Protein AF-A0A958Z114-F1 (afdb_monomer_lite)

Sequence (60 aa):
MEIKQKDNGKKGKFYIEIEGNQEAEMTYTYAGSDKIIIDHTEVSEKLKGQGIGYKLVEAA

Structure (mmCIF, N/CA/C/O backbone):
data_AF-A0A958Z114-F1
#
_entry.id   AF-A0A958Z114-F1
#
loop_
_atom_site.group_PDB
_atom_site.id
_atom_site.type_symbol
_atom_site.label_atom_id
_atom_site.label_alt_id
_atom_site.label_comp_id
_atom_site.label_asym_id
_atom_site.label_entity_id
_atom_site.label_seq_id
_atom_site.pdbx_PDB_ins_code
_atom_site.Cartn_x
_atom_site.Cartn_y
_atom_site.Cartn_z
_atom_site.occupancy
_atom_site.B_iso_or_equiv
_atom_site.auth_seq_id
_atom_site.auth_comp_id
_atom_site.auth_asym_id
_atom_site.auth_atom_id
_atom_site.pdbx_PDB_model_num
ATOM 1 N N . MET A 1 1 ? -13.523 7.797 5.512 1.00 81.50 1 MET A N 1
ATOM 2 C CA . MET A 1 1 ? -12.144 7.288 5.369 1.00 81.50 1 MET A CA 1
ATOM 3 C C . MET A 1 1 ? -11.625 7.798 4.048 1.00 81.50 1 MET A C 1
ATOM 5 O O . MET A 1 1 ? -12.295 7.597 3.044 1.00 81.50 1 MET A O 1
ATOM 9 N N . GLU A 1 2 ? -10.511 8.512 4.074 1.00 93.56 2 GLU A N 1
ATOM 10 C CA . GLU A 1 2 ? -9.848 9.044 2.884 1.00 93.56 2 GLU A CA 1
ATOM 11 C C . GLU A 1 2 ? -8.638 8.159 2.575 1.00 93.56 2 GLU A C 1
ATOM 13 O O . GLU A 1 2 ? -7.907 7.787 3.497 1.00 93.56 2 GLU A O 1
ATOM 18 N N . ILE A 1 3 ? -8.447 7.808 1.303 1.00 96.81 3 ILE A N 1
ATOM 19 C CA . ILE A 1 3 ? -7.224 7.149 0.840 1.00 96.81 3 ILE A CA 1
ATOM 20 C C . ILE A 1 3 ? -6.251 8.245 0.432 1.00 96.81 3 ILE A C 1
ATOM 22 O O . ILE A 1 3 ? -6.569 9.089 -0.402 1.00 96.81 3 ILE A O 1
ATOM 26 N N . LYS A 1 4 ? -5.065 8.223 1.030 1.00 97.81 4 LYS A N 1
ATOM 27 C CA . LYS A 1 4 ? -3.974 9.145 0.729 1.00 97.81 4 LYS A CA 1
ATOM 28 C C . LYS A 1 4 ? -2.906 8.417 -0.075 1.00 97.81 4 LYS A C 1
ATOM 30 O O . LYS A 1 4 ? -2.705 7.217 0.102 1.00 97.81 4 LYS A O 1
ATOM 35 N N . GLN A 1 5 ? -2.189 9.155 -0.913 1.00 97.94 5 GLN A N 1
ATOM 36 C CA . GLN A 1 5 ? -1.061 8.636 -1.680 1.00 97.94 5 GLN A CA 1
ATOM 37 C C . GLN A 1 5 ? 0.215 9.381 -1.300 1.00 97.94 5 GLN A C 1
ATOM 39 O O . GLN A 1 5 ? 0.233 10.608 -1.189 1.00 97.94 5 GLN A O 1
ATOM 44 N N . LYS A 1 6 ? 1.304 8.633 -1.131 1.00 97.88 6 LYS A N 1
ATOM 45 C CA . LYS A 1 6 ? 2.658 9.180 -1.056 1.00 97.88 6 LYS A CA 1
ATOM 46 C C . LYS A 1 6 ? 3.504 8.525 -2.134 1.00 97.88 6 LYS A C 1
ATOM 48 O O . LYS A 1 6 ? 3.749 7.327 -2.059 1.00 97.88 6 LYS A O 1
ATOM 53 N N . ASP A 1 7 ? 3.977 9.316 -3.087 1.00 97.50 7 ASP A N 1
ATOM 54 C CA . ASP A 1 7 ? 4.778 8.862 -4.225 1.00 97.50 7 ASP A CA 1
ATOM 55 C C . ASP A 1 7 ? 6.061 9.704 -4.342 1.00 97.50 7 ASP A C 1
ATOM 57 O O . ASP A 1 7 ? 6.063 10.899 -4.042 1.00 97.50 7 ASP A O 1
ATOM 61 N N . ASN A 1 8 ? 7.166 9.074 -4.742 1.00 96.81 8 ASN A N 1
ATOM 62 C CA . ASN A 1 8 ? 8.446 9.726 -5.022 1.00 96.81 8 ASN A CA 1
ATOM 63 C C . ASN A 1 8 ? 8.958 9.525 -6.465 1.00 96.81 8 ASN A C 1
ATOM 65 O O . ASN A 1 8 ? 10.125 9.808 -6.739 1.00 96.81 8 ASN A O 1
ATOM 69 N N . GLY A 1 9 ? 8.129 8.997 -7.368 1.00 95.19 9 GLY A N 1
ATOM 70 C CA . GLY A 1 9 ? 8.444 8.728 -8.775 1.00 95.19 9 GLY A CA 1
ATOM 71 C C . GLY A 1 9 ? 9.201 7.421 -9.033 1.00 95.19 9 GLY A C 1
ATOM 72 O O . GLY A 1 9 ? 9.467 7.086 -10.182 1.00 95.19 9 GLY A O 1
ATOM 73 N N . LYS A 1 10 ? 9.572 6.671 -7.987 1.00 96.25 10 LYS A N 1
ATOM 74 C CA . LYS A 1 10 ? 10.162 5.319 -8.094 1.00 96.25 10 LYS A CA 1
ATOM 75 C C . LYS A 1 10 ? 9.346 4.277 -7.344 1.00 96.25 10 LYS A C 1
ATOM 77 O O . LYS A 1 10 ? 9.254 3.129 -7.771 1.00 96.25 10 LYS A O 1
ATOM 82 N N . LYS A 1 11 ? 8.771 4.681 -6.218 1.00 97.69 11 LYS A N 1
ATOM 83 C CA . LYS A 1 11 ? 7.896 3.875 -5.383 1.00 97.69 11 LYS A CA 1
ATOM 84 C C . LYS A 1 11 ? 6.917 4.769 -4.648 1.00 97.69 11 LYS A C 1
ATOM 86 O O . LYS A 1 11 ? 7.206 5.940 -4.392 1.00 97.69 11 LYS A O 1
ATOM 91 N N . GLY A 1 12 ? 5.815 4.184 -4.229 1.00 98.00 12 GLY A N 1
ATOM 92 C CA . GLY A 1 12 ? 4.838 4.889 -3.436 1.00 98.00 12 GLY A CA 1
ATOM 93 C C . GLY A 1 12 ? 4.059 3.965 -2.533 1.00 98.00 12 GLY A C 1
ATOM 94 O O . GLY A 1 12 ? 4.346 2.772 -2.407 1.00 98.00 12 GLY A O 1
ATOM 95 N N . LYS A 1 13 ? 3.086 4.564 -1.864 1.00 98.38 13 LYS A N 1
ATOM 96 C CA . LYS A 1 13 ? 2.071 3.834 -1.133 1.00 98.38 13 LYS A CA 1
ATOM 97 C C . LYS A 1 13 ? 0.745 4.562 -1.133 1.00 98.38 13 LYS A C 1
ATOM 99 O O . LYS A 1 13 ? 0.708 5.792 -1.041 1.00 98.38 13 LYS A O 1
ATOM 104 N N . PHE A 1 14 ? -0.316 3.775 -1.157 1.00 98.31 14 PHE A N 1
ATOM 105 C CA . PHE A 1 14 ? -1.655 4.199 -0.781 1.00 98.31 14 PHE A CA 1
ATOM 106 C C . PHE A 1 14 ? -1.883 3.817 0.673 1.00 98.31 14 PHE A C 1
ATOM 108 O O . PHE A 1 14 ? -1.478 2.737 1.093 1.00 98.31 14 PHE A O 1
ATOM 115 N N . TYR A 1 15 ? -2.478 4.699 1.466 1.00 98.19 15 TYR A N 1
ATOM 116 C CA . TYR A 1 15 ? -2.672 4.447 2.889 1.00 98.19 15 TYR A CA 1
ATOM 117 C C . TYR A 1 15 ? -3.905 5.156 3.440 1.00 98.19 15 TYR A C 1
ATOM 119 O O . TYR A 1 15 ? -4.373 6.155 2.893 1.00 98.19 15 TYR A O 1
ATOM 127 N N . ILE A 1 16 ? -4.422 4.627 4.546 1.00 97.69 16 ILE A N 1
ATOM 128 C CA . ILE A 1 16 ? -5.514 5.223 5.314 1.00 97.69 16 ILE A CA 1
ATOM 129 C C . ILE A 1 16 ? -4.991 5.541 6.707 1.00 97.69 16 ILE A C 1
ATOM 131 O O . ILE A 1 16 ? -4.407 4.691 7.380 1.00 97.69 16 ILE A O 1
ATOM 135 N N . GLU A 1 17 ? -5.236 6.772 7.138 1.00 96.94 17 GLU A N 1
ATOM 136 C CA . GLU A 1 17 ? -4.883 7.255 8.466 1.00 96.94 17 GLU A CA 1
ATOM 137 C C . GLU A 1 17 ? -6.157 7.579 9.248 1.00 96.94 17 GLU A C 1
ATOM 139 O O . GLU A 1 17 ? -7.046 8.272 8.744 1.00 96.94 17 GLU A O 1
ATOM 144 N N . ILE A 1 18 ? -6.253 7.063 10.471 1.00 95.19 18 ILE A N 1
ATOM 145 C CA . ILE A 1 18 ? -7.362 7.291 11.397 1.00 95.19 18 ILE A CA 1
ATOM 146 C C . ILE A 1 18 ? -6.748 7.691 12.736 1.00 95.19 18 ILE A C 1
ATOM 148 O O . ILE A 1 18 ? -5.918 6.967 13.279 1.00 95.19 18 ILE A O 1
ATOM 152 N N . GLU A 1 19 ? -7.131 8.862 13.251 1.00 93.25 19 GLU A N 1
ATOM 153 C CA . GLU A 1 19 ? -6.634 9.385 14.537 1.00 93.25 19 GLU A CA 1
ATOM 154 C C . GLU A 1 19 ? -5.094 9.448 14.621 1.00 93.25 19 GLU A C 1
ATOM 156 O O . GLU A 1 19 ? -4.499 9.185 15.662 1.00 93.25 19 GLU A O 1
ATOM 161 N N . GLY A 1 20 ? -4.431 9.772 13.504 1.00 93.50 20 GLY A N 1
ATOM 162 C CA . GLY A 1 20 ? -2.968 9.840 13.415 1.00 93.50 20 GLY A CA 1
ATOM 163 C C . GLY A 1 20 ? -2.266 8.484 13.292 1.00 93.50 20 GLY A C 1
ATOM 164 O O . GLY A 1 20 ? -1.047 8.446 13.141 1.00 93.50 20 GLY A O 1
ATOM 165 N N . ASN A 1 21 ? -3.010 7.374 13.313 1.00 95.50 21 ASN A N 1
ATOM 166 C CA . ASN A 1 21 ? -2.474 6.032 13.110 1.00 95.50 21 ASN A CA 1
ATOM 167 C C . ASN A 1 21 ? -2.732 5.567 11.682 1.00 95.50 21 ASN A C 1
ATOM 169 O O . ASN A 1 21 ? -3.842 5.689 11.160 1.00 95.50 21 ASN A O 1
ATOM 173 N N . GLN A 1 22 ? -1.714 4.994 11.051 1.00 96.69 22 GLN A N 1
ATOM 174 C CA . GLN A 1 22 ? -1.884 4.356 9.756 1.00 96.69 22 GLN A CA 1
ATOM 175 C C . GLN A 1 22 ? -2.534 2.982 9.953 1.00 96.69 22 GLN A C 1
ATOM 177 O O . GLN A 1 22 ? -1.888 2.043 10.405 1.00 96.69 22 GLN A O 1
ATOM 182 N N . GLU A 1 23 ? -3.817 2.877 9.622 1.00 97.75 23 GLU A N 1
ATOM 183 C CA . GLU A 1 23 ? -4.616 1.664 9.842 1.00 97.75 23 GLU A CA 1
ATOM 184 C C . GLU A 1 23 ? -4.662 0.755 8.604 1.00 97.75 23 GLU A C 1
ATOM 186 O O . GLU A 1 23 ? -5.113 -0.384 8.690 1.00 97.75 23 GLU A O 1
ATOM 191 N N . ALA A 1 24 ? -4.215 1.230 7.441 1.00 98.06 24 ALA A N 1
ATOM 192 C CA . ALA A 1 24 ? -4.029 0.393 6.260 1.00 98.06 24 ALA A CA 1
ATOM 1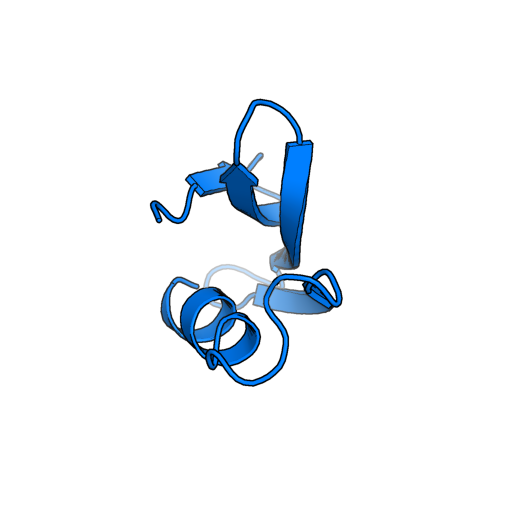93 C C . ALA A 1 24 ? -2.988 1.001 5.317 1.00 98.06 24 ALA A C 1
ATOM 195 O O . ALA A 1 24 ? -2.904 2.227 5.203 1.00 98.06 24 ALA A O 1
ATOM 196 N N . GLU A 1 25 ? -2.237 0.160 4.611 1.00 98.31 25 GLU A N 1
ATOM 197 C CA . GLU A 1 25 ? -1.360 0.585 3.524 1.00 98.31 25 GLU A CA 1
ATOM 198 C C . GLU A 1 25 ? -1.222 -0.461 2.416 1.00 98.31 25 GLU A C 1
ATOM 200 O O . GLU A 1 25 ? -1.400 -1.659 2.621 1.00 98.31 25 GLU A O 1
ATOM 205 N N . MET A 1 26 ? -0.875 0.019 1.229 1.00 98.50 26 MET A N 1
ATOM 206 C CA . MET A 1 26 ? -0.455 -0.772 0.086 1.00 98.50 26 MET A CA 1
ATOM 207 C C . MET A 1 26 ? 0.751 -0.085 -0.548 1.00 98.50 26 MET A C 1
ATOM 209 O O . MET A 1 26 ? 0.639 1.067 -0.974 1.00 98.50 26 MET A O 1
ATOM 213 N N . THR A 1 27 ? 1.898 -0.760 -0.602 1.00 98.56 27 THR A N 1
ATOM 214 C CA . THR A 1 27 ? 3.117 -0.224 -1.226 1.00 98.56 27 THR A CA 1
ATOM 215 C C . THR A 1 27 ? 3.261 -0.721 -2.654 1.00 98.56 27 THR A C 1
ATOM 217 O O . THR A 1 27 ? 2.767 -1.792 -3.011 1.00 98.56 27 THR A O 1
ATOM 220 N N . TYR A 1 28 ? 3.924 0.083 -3.481 1.00 98.50 28 TYR A N 1
ATOM 221 C CA . TYR A 1 28 ? 4.218 -0.277 -4.858 1.00 98.50 28 TYR A CA 1
ATOM 222 C C . TYR A 1 28 ? 5.534 0.328 -5.344 1.00 98.50 28 TYR A C 1
ATOM 224 O O . TYR A 1 28 ? 6.020 1.336 -4.823 1.00 98.50 28 TYR A O 1
ATOM 232 N N . THR A 1 29 ? 6.080 -0.251 -6.410 1.00 98.31 29 THR A N 1
ATOM 233 C CA . THR A 1 29 ? 7.240 0.268 -7.151 1.00 98.31 29 THR A CA 1
ATOM 234 C C . THR A 1 29 ? 6.903 0.423 -8.631 1.00 98.31 29 THR A C 1
ATOM 236 O O . THR A 1 29 ? 6.139 -0.375 -9.167 1.00 98.31 29 THR A O 1
ATOM 239 N N . TYR A 1 30 ? 7.445 1.438 -9.306 1.00 97.69 30 TYR A N 1
ATOM 240 C CA . TYR A 1 30 ? 7.281 1.578 -10.756 1.00 97.69 30 TYR A CA 1
ATOM 241 C C . TYR A 1 30 ? 8.115 0.527 -11.495 1.00 97.69 30 TYR A C 1
ATOM 243 O O . TYR A 1 30 ? 9.305 0.352 -11.225 1.00 97.69 30 TYR A O 1
ATOM 251 N N . ALA A 1 31 ? 7.494 -0.137 -12.466 1.00 96.75 31 ALA A N 1
ATOM 252 C CA . ALA A 1 31 ? 8.098 -1.158 -13.312 1.00 96.75 31 ALA A CA 1
ATOM 253 C C . AL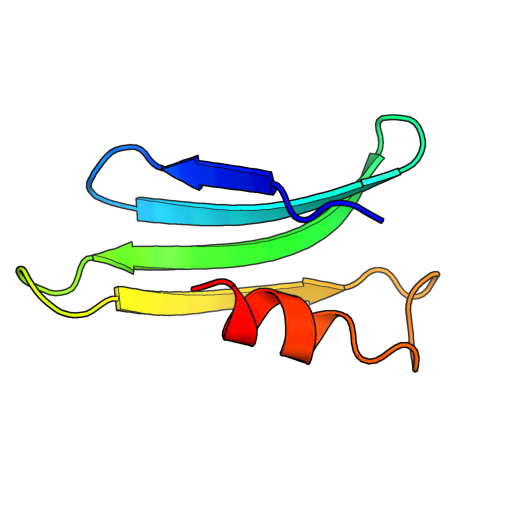A A 1 31 ? 8.011 -0.734 -14.782 1.00 96.75 31 ALA A C 1
ATOM 255 O O . ALA A 1 31 ? 7.201 -1.240 -15.555 1.00 96.75 31 ALA A O 1
ATOM 256 N N . GLY A 1 32 ? 8.859 0.220 -15.163 1.00 94.69 32 GLY A N 1
ATOM 257 C CA . GLY A 1 32 ? 8.768 0.904 -16.453 1.00 94.69 32 GLY A CA 1
ATOM 258 C C . GLY A 1 32 ? 7.943 2.186 -16.352 1.00 94.69 32 GLY A C 1
ATOM 259 O O . GLY A 1 32 ? 7.831 2.769 -15.276 1.00 94.69 32 GLY A O 1
ATOM 260 N N . SER A 1 33 ? 7.412 2.653 -17.482 1.00 93.25 33 SER A N 1
ATOM 261 C CA . SER A 1 33 ? 6.691 3.931 -17.573 1.00 93.25 33 SER A CA 1
ATOM 262 C C . SER A 1 33 ? 5.182 3.820 -17.358 1.00 93.25 33 SER A C 1
ATOM 264 O O . SER A 1 33 ? 4.527 4.839 -17.178 1.00 93.25 33 SER A O 1
ATOM 266 N N . ASP A 1 34 ? 4.626 2.611 -17.431 1.00 94.62 34 ASP A N 1
ATOM 267 C CA . ASP A 1 34 ? 3.181 2.365 -17.515 1.00 94.62 34 ASP A CA 1
ATOM 268 C C . ASP A 1 34 ? 2.670 1.328 -16.504 1.00 94.62 34 ASP A C 1
ATOM 270 O O . ASP A 1 34 ? 1.482 1.012 -16.496 1.00 94.62 34 ASP A O 1
ATOM 274 N N . LYS A 1 35 ? 3.549 0.772 -15.664 1.00 96.50 35 LYS A N 1
ATOM 275 C CA . LYS A 1 35 ? 3.201 -0.290 -14.715 1.00 96.50 35 LYS A CA 1
ATOM 276 C C . LYS A 1 35 ? 3.763 -0.009 -13.338 1.00 96.50 35 LYS A C 1
ATOM 278 O O . LYS A 1 35 ? 4.839 0.571 -13.186 1.00 96.50 35 LYS A O 1
ATOM 283 N N . ILE A 1 36 ? 3.059 -0.533 -12.347 1.00 97.50 36 ILE A N 1
ATOM 284 C CA . ILE A 1 36 ? 3.534 -0.651 -10.976 1.00 97.50 36 ILE A CA 1
ATOM 285 C C . ILE A 1 36 ? 3.485 -2.118 -10.541 1.00 97.50 36 ILE A C 1
ATOM 287 O O . ILE A 1 36 ? 2.689 -2.906 -11.051 1.00 97.50 36 ILE A O 1
ATOM 291 N N . ILE A 1 37 ? 4.342 -2.482 -9.594 1.00 98.12 37 ILE A N 1
ATOM 292 C CA . ILE A 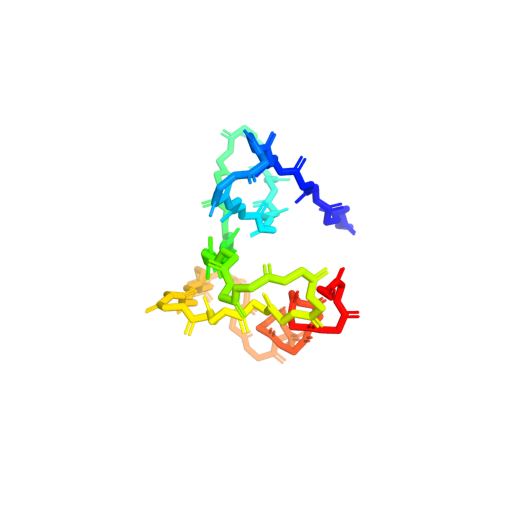1 37 ? 4.314 -3.764 -8.890 1.00 98.12 37 ILE A CA 1
ATOM 293 C C . ILE A 1 37 ? 3.909 -3.465 -7.456 1.00 98.12 37 ILE A C 1
ATOM 295 O O . ILE A 1 37 ? 4.643 -2.768 -6.755 1.00 98.12 37 ILE A O 1
ATOM 299 N N . ILE A 1 38 ? 2.754 -3.984 -7.043 1.00 98.19 38 ILE A N 1
ATOM 300 C CA . ILE A 1 38 ? 2.303 -3.958 -5.650 1.00 98.19 38 ILE A CA 1
ATOM 301 C C . ILE A 1 38 ? 3.051 -5.061 -4.901 1.00 98.19 38 ILE A C 1
ATOM 303 O O . ILE A 1 38 ? 2.950 -6.232 -5.271 1.00 98.19 38 ILE A O 1
ATOM 307 N N . ASP A 1 39 ? 3.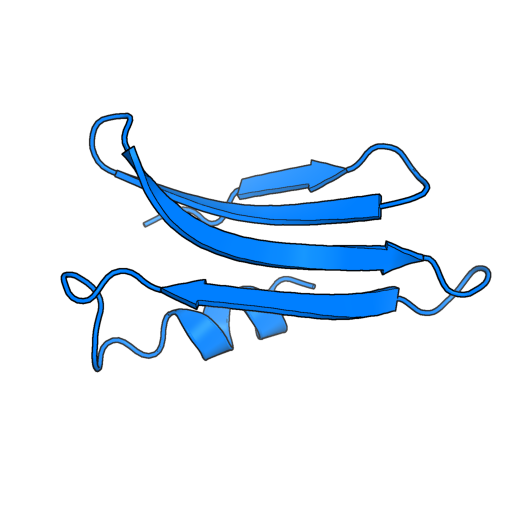818 -4.684 -3.881 1.00 96.81 39 ASP A N 1
ATOM 308 C CA . ASP A 1 39 ? 4.707 -5.595 -3.151 1.00 96.81 39 ASP A CA 1
ATOM 309 C C . ASP A 1 39 ? 4.287 -5.842 -1.695 1.00 96.81 39 ASP A C 1
ATOM 311 O O . ASP A 1 39 ? 4.632 -6.883 -1.138 1.00 96.81 39 ASP A O 1
ATOM 315 N N . HIS A 1 40 ? 3.492 -4.948 -1.096 1.00 97.69 40 HIS A N 1
ATOM 316 C CA . HIS A 1 40 ? 2.922 -5.130 0.245 1.00 97.69 40 HIS A CA 1
ATOM 317 C C . HIS A 1 40 ? 1.491 -4.605 0.308 1.00 97.69 40 HIS A C 1
ATOM 319 O O . HIS A 1 40 ? 1.161 -3.581 -0.292 1.00 97.69 40 HIS A O 1
ATOM 325 N N . THR A 1 41 ? 0.627 -5.288 1.053 1.00 97.25 41 THR A N 1
ATOM 326 C CA . THR A 1 41 ? -0.715 -4.801 1.395 1.00 97.25 41 THR A CA 1
ATOM 327 C C . THR A 1 41 ? -1.060 -5.259 2.798 1.00 97.25 41 THR A C 1
ATOM 329 O O . THR A 1 41 ? -1.035 -6.453 3.091 1.00 97.25 41 THR A O 1
ATOM 332 N N . GLU A 1 42 ? -1.423 -4.314 3.653 1.00 97.38 42 GLU A N 1
ATOM 333 C CA . GLU A 1 42 ? -1.752 -4.574 5.044 1.00 97.38 42 GLU A CA 1
ATOM 334 C C . GLU A 1 42 ? -2.935 -3.719 5.483 1.00 97.38 42 GLU A C 1
ATOM 336 O O . GLU A 1 42 ? -3.067 -2.544 5.137 1.00 97.38 42 GLU A O 1
ATOM 341 N N . VAL A 1 43 ? -3.824 -4.339 6.251 1.00 97.69 43 VAL A N 1
ATOM 342 C CA . VAL A 1 43 ? -5.017 -3.705 6.800 1.00 97.69 43 VAL A CA 1
ATOM 343 C C . VAL A 1 43 ? -5.120 -4.126 8.255 1.00 97.69 43 VAL A C 1
ATOM 345 O O . VAL A 1 43 ? -5.130 -5.317 8.561 1.00 97.69 43 VAL A O 1
ATOM 348 N N . SER A 1 44 ? -5.226 -3.144 9.142 1.00 97.31 44 SER A N 1
ATOM 349 C CA . SER A 1 44 ? -5.453 -3.347 10.567 1.00 97.31 44 SER A CA 1
ATOM 350 C C . SER A 1 44 ? -6.685 -4.212 10.812 1.00 97.31 44 SER A C 1
ATOM 352 O O . SER A 1 44 ? -7.722 -4.057 10.160 1.00 97.31 44 SER A O 1
ATOM 354 N N . GLU A 1 45 ? -6.614 -5.080 11.822 1.00 96.38 45 GLU A N 1
ATOM 355 C CA . GLU A 1 45 ? -7.743 -5.916 12.244 1.00 96.38 45 GLU A CA 1
ATOM 356 C C . GLU A 1 45 ? -8.981 -5.078 12.616 1.00 96.38 45 GLU A C 1
ATOM 358 O O . GLU A 1 45 ? -10.108 -5.541 12.444 1.00 96.38 45 GLU A O 1
ATOM 363 N N . LYS A 1 46 ? -8.803 -3.808 13.019 1.00 95.12 46 LYS A N 1
ATOM 364 C CA . LYS A 1 46 ? -9.911 -2.865 13.272 1.00 95.12 46 LYS A CA 1
ATO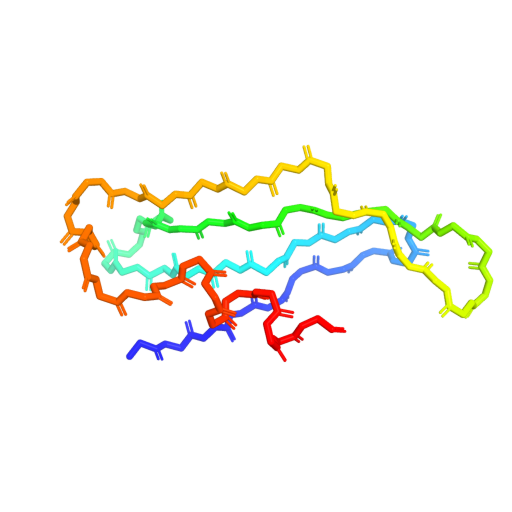M 365 C C . LYS A 1 46 ? -10.775 -2.610 12.030 1.00 95.12 46 LYS A C 1
ATOM 367 O O . LYS A 1 46 ? -11.947 -2.258 12.150 1.00 95.12 46 LYS A O 1
ATOM 372 N N . LEU A 1 47 ? -10.195 -2.768 10.840 1.00 94.50 47 LEU A N 1
ATOM 373 C CA . LEU A 1 47 ? -10.829 -2.519 9.544 1.00 94.50 47 LEU A CA 1
ATOM 374 C C . LEU A 1 47 ? -11.188 -3.814 8.794 1.00 94.50 47 LEU A C 1
ATOM 376 O O . LEU A 1 47 ? -11.609 -3.782 7.631 1.00 94.50 47 LEU A O 1
ATOM 380 N N . LYS A 1 48 ? -11.041 -4.967 9.453 1.00 94.50 48 LYS A N 1
ATOM 381 C CA . LYS A 1 48 ? -11.314 -6.280 8.869 1.00 94.50 48 LYS A CA 1
ATOM 382 C C . LYS A 1 48 ? -12.762 -6.410 8.413 1.00 94.50 48 LYS A C 1
ATOM 384 O O . LYS A 1 48 ? -13.689 -5.934 9.060 1.00 94.50 48 LYS A O 1
ATOM 389 N N . GLY A 1 49 ? -12.952 -7.063 7.268 1.00 95.50 49 GLY A N 1
ATOM 390 C CA . GLY A 1 49 ? -14.276 -7.289 6.681 1.00 95.50 49 GLY A CA 1
ATOM 391 C C . GLY A 1 49 ? -14.900 -6.067 5.995 1.00 95.50 49 GLY A C 1
ATOM 392 O O . GLY A 1 49 ? -15.973 -6.193 5.419 1.00 95.50 49 GLY A O 1
ATOM 393 N N . GLN A 1 50 ? -14.235 -4.905 5.985 1.00 95.69 50 GLN A N 1
ATOM 394 C CA . GLN A 1 50 ? -14.767 -3.674 5.374 1.00 95.69 50 GLN A CA 1
ATOM 395 C C . GLN A 1 50 ? -14.298 -3.444 3.923 1.00 95.69 50 GLN A C 1
ATOM 397 O O . GLN A 1 50 ? -14.521 -2.374 3.351 1.00 95.69 50 GLN A O 1
ATOM 402 N N . GLY A 1 51 ? -13.608 -4.425 3.332 1.00 96.56 51 GLY A N 1
ATOM 403 C CA . GLY A 1 51 ? -13.115 -4.359 1.952 1.00 96.56 51 GLY A CA 1
ATOM 404 C C . GLY A 1 51 ? -12.010 -3.323 1.716 1.00 96.56 51 GLY A C 1
ATOM 405 O O . GLY A 1 51 ? -11.801 -2.915 0.580 1.00 96.56 51 GLY A O 1
ATOM 406 N N . ILE A 1 52 ? -11.302 -2.879 2.762 1.00 97.38 52 ILE A N 1
ATOM 407 C CA . ILE A 1 52 ? -10.291 -1.813 2.651 1.00 97.38 52 ILE A CA 1
ATOM 408 C C . ILE A 1 52 ? -9.142 -2.180 1.710 1.00 97.38 52 ILE A C 1
ATOM 410 O O . ILE A 1 52 ? -8.719 -1.331 0.934 1.00 97.38 52 ILE A O 1
ATOM 414 N N . GLY A 1 53 ? -8.687 -3.437 1.718 1.00 96.38 53 GLY A N 1
ATOM 415 C CA . GLY A 1 53 ? -7.638 -3.892 0.800 1.00 96.38 53 GLY A CA 1
ATOM 416 C C . GLY A 1 53 ? -8.018 -3.687 -0.670 1.00 96.38 53 GLY A C 1
ATOM 417 O O . GLY A 1 53 ? -7.223 -3.154 -1.432 1.00 96.38 53 GLY A O 1
ATOM 418 N N . TYR A 1 54 ? -9.262 -4.003 -1.048 1.00 97.12 54 TYR A N 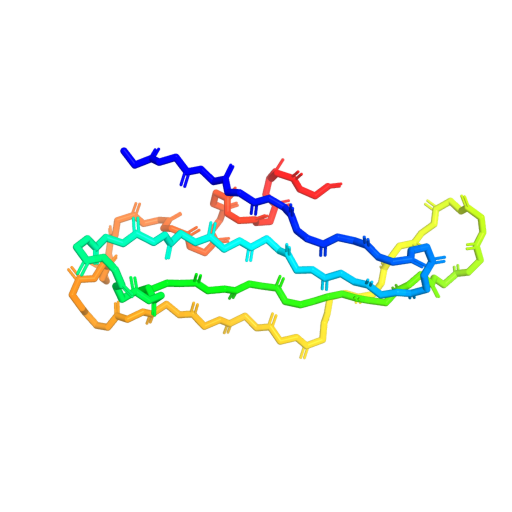1
ATOM 419 C CA . TYR A 1 54 ? -9.752 -3.758 -2.409 1.00 97.12 54 TYR A CA 1
ATOM 420 C C . TYR A 1 54 ? -9.757 -2.272 -2.752 1.00 97.12 54 TYR A C 1
ATOM 422 O O . TYR A 1 54 ? -9.276 -1.898 -3.812 1.00 97.12 54 TYR A O 1
ATOM 430 N N . LYS A 1 55 ? -10.215 -1.419 -1.830 1.00 97.06 55 LYS A N 1
ATOM 431 C CA . LYS A 1 55 ? -10.241 0.032 -2.054 1.00 97.06 55 LYS A CA 1
ATOM 432 C C . LYS A 1 55 ? -8.841 0.623 -2.237 1.00 97.06 55 LYS A C 1
ATOM 434 O O . LYS A 1 55 ? -8.687 1.573 -2.992 1.00 97.06 55 LYS A O 1
ATOM 439 N N . LEU A 1 56 ? -7.831 0.083 -1.546 1.00 97.38 56 LEU A N 1
ATOM 440 C CA . LEU A 1 56 ? -6.436 0.487 -1.743 1.00 97.38 56 LEU A CA 1
ATOM 441 C C . LEU A 1 56 ? -5.941 0.114 -3.143 1.00 97.38 56 LEU A C 1
ATOM 443 O O . LEU A 1 56 ? -5.304 0.938 -3.786 1.00 97.38 56 LEU A O 1
ATOM 447 N N . VAL A 1 57 ? -6.267 -1.092 -3.616 1.00 96.62 57 VAL A N 1
ATOM 448 C CA . VAL A 1 57 ? -5.902 -1.558 -4.963 1.00 96.62 57 VAL A CA 1
ATOM 449 C C . VAL A 1 57 ? -6.632 -0.763 -6.049 1.00 96.62 57 VAL A C 1
ATOM 451 O O . VAL A 1 57 ? -6.012 -0.388 -7.032 1.00 96.62 57 VAL A O 1
ATOM 454 N N . GLU A 1 58 ? -7.922 -0.465 -5.873 1.00 96.75 58 GLU A N 1
ATOM 455 C CA . GLU A 1 58 ? -8.718 0.338 -6.819 1.00 96.75 58 GLU A CA 1
ATOM 456 C C . GLU A 1 58 ? -8.235 1.790 -6.949 1.00 96.75 58 GLU A C 1
ATOM 458 O O . GLU A 1 58 ? -8.538 2.449 -7.940 1.00 96.75 58 GLU A O 1
ATOM 463 N N . ALA A 1 59 ? -7.519 2.304 -5.944 1.00 95.31 59 ALA A N 1
ATOM 464 C CA . ALA A 1 59 ? -6.974 3.658 -5.957 1.00 95.31 59 ALA A CA 1
ATOM 465 C C . ALA A 1 59 ? -5.647 3.783 -6.727 1.00 95.31 59 ALA A C 1
ATOM 467 O O . ALA A 1 59 ? -5.193 4.910 -6.937 1.00 95.31 59 ALA A O 1
ATOM 468 N N . ALA A 1 60 ? -5.026 2.658 -7.095 1.00 90.00 60 ALA A N 1
ATOM 469 C CA . ALA A 1 60 ? -3.746 2.599 -7.795 1.00 90.00 60 ALA A CA 1
ATOM 470 C C . ALA A 1 60 ? -3.896 2.682 -9.315 1.00 90.00 60 ALA A C 1
ATOM 472 O O . ALA A 1 60 ? -3.051 3.375 -9.925 1.00 90.00 60 ALA A O 1
#

pLDDT: mean 96.37, std 2.55, range [81.5, 98.56]

Secondary structure (DSSP, 8-state):
---EEEE-SSEEEEEEEETTEEEEEEEEEE-SSS-EEEEEEEE-GGGTTTTHHHHHHHT-

Radius of gyration: 11.62 Å; chains: 1; bounding box: 25×17×32 Å

Foldseek 3Di:
DDWDKDDDPFKIKIFDDDPNDTQWMWIWGDDPDPDIDTDDTDGHPVCPPVCVSVVRVVVD